Protein AF-A0A6V8DH05-F1 (afdb_monomer_lite)

Foldseek 3Di:
DDKDKDWDDDPVGIDIDIDDDDDDADDWDKDWPDQDDDADAPDDDPCPQTFIDTHDDHDFPWKDKPDDDAPQWDADGVGGTIHGHHHDDDDDDHMDMDGD

Radius of gyration: 24.6 Å; chains: 1; bounding box: 51×19×75 Å

Structure (mmCIF, N/CA/C/O backbone):
data_AF-A0A6V8DH05-F1
#
_entry.id   AF-A0A6V8DH05-F1
#
loop_
_atom_site.group_PDB
_atom_site.id
_atom_site.type_symbol
_atom_site.label_atom_id
_atom_site.label_alt_id
_atom_site.label_comp_id
_atom_site.label_asym_id
_atom_site.label_entity_id
_atom_site.label_seq_id
_atom_site.pdbx_PDB_ins_code
_atom_site.Cartn_x
_atom_site.Cartn_y
_atom_site.Cartn_z
_atom_site.occupancy
_atom_site.B_iso_or_equiv
_atom_site.auth_seq_id
_atom_site.auth_comp_id
_atom_site.auth_asym_id
_atom_site.auth_atom_id
_atom_site.pdbx_PDB_model_num
ATOM 1 N N . VAL A 1 1 ? -17.686 -0.947 16.680 1.00 81.12 1 VAL A N 1
ATOM 2 C CA . VAL A 1 1 ? -17.964 -0.290 17.980 1.00 81.12 1 VAL A CA 1
ATOM 3 C C . VAL A 1 1 ? -18.597 -1.322 18.886 1.00 81.12 1 VAL A C 1
ATOM 5 O O . VAL A 1 1 ? -19.515 -1.997 18.437 1.00 81.12 1 VAL A O 1
ATOM 8 N N . THR A 1 2 ? -18.106 -1.458 20.111 1.00 87.56 2 THR A N 1
ATOM 9 C CA . THR A 1 2 ? -18.595 -2.432 21.091 1.00 87.56 2 THR A CA 1
ATOM 10 C C . THR A 1 2 ? -18.937 -1.703 22.382 1.00 87.56 2 THR A C 1
ATOM 12 O O . THR A 1 2 ? -18.118 -0.943 22.900 1.00 87.56 2 THR A O 1
ATOM 15 N N . THR A 1 3 ? -20.147 -1.918 22.891 1.00 92.44 3 THR A N 1
ATOM 16 C CA . THR A 1 3 ? -20.650 -1.281 24.114 1.00 92.44 3 THR A CA 1
ATOM 17 C C . THR A 1 3 ? -20.625 -2.278 25.263 1.00 92.44 3 THR A C 1
ATOM 19 O O . THR A 1 3 ? -21.145 -3.383 25.131 1.00 92.44 3 THR A O 1
ATOM 22 N N . TYR A 1 4 ? -20.061 -1.871 26.396 1.00 93.38 4 TYR A N 1
ATOM 23 C CA . TYR A 1 4 ? -20.037 -2.638 27.635 1.00 93.38 4 TYR A CA 1
ATOM 24 C C . TYR A 1 4 ? -20.855 -1.926 28.700 1.00 93.38 4 TYR A C 1
ATOM 26 O O . TYR A 1 4 ? -20.733 -0.716 28.887 1.00 93.38 4 TYR A O 1
ATOM 34 N N . THR A 1 5 ? -21.653 -2.694 29.431 1.00 94.75 5 THR A N 1
ATOM 35 C CA . THR A 1 5 ? -22.389 -2.200 30.593 1.00 94.75 5 THR A CA 1
ATOM 36 C C . THR A 1 5 ? -21.652 -2.620 31.855 1.00 94.75 5 THR A C 1
ATOM 38 O O . THR A 1 5 ? -21.516 -3.807 32.143 1.00 94.75 5 THR A O 1
ATOM 41 N N . VAL A 1 6 ? -21.177 -1.639 32.613 1.00 93.94 6 VAL A N 1
ATOM 42 C CA . VAL A 1 6 ? -20.562 -1.830 33.924 1.00 93.94 6 VAL A CA 1
ATOM 43 C C . VAL A 1 6 ? -21.652 -1.698 34.978 1.00 93.94 6 VAL A C 1
ATOM 45 O O . VAL A 1 6 ? -22.360 -0.695 35.016 1.00 93.94 6 VAL A O 1
ATOM 48 N N . THR A 1 7 ? -21.788 -2.710 35.831 1.00 96.19 7 THR A N 1
ATOM 49 C CA . THR A 1 7 ? -22.761 -2.722 36.932 1.00 96.19 7 THR A CA 1
ATOM 50 C C . THR A 1 7 ? -22.024 -2.624 38.261 1.00 96.19 7 THR A C 1
ATOM 52 O O . THR A 1 7 ? -21.098 -3.396 38.506 1.00 96.19 7 THR A O 1
ATOM 55 N N . ALA A 1 8 ? -22.443 -1.697 39.120 1.00 93.38 8 ALA A N 1
ATOM 56 C CA . ALA A 1 8 ? -21.959 -1.574 40.490 1.00 93.38 8 ALA A CA 1
ATOM 57 C C . ALA A 1 8 ? -23.101 -1.886 41.460 1.00 93.38 8 ALA A C 1
ATOM 59 O O . ALA A 1 8 ? -24.179 -1.302 41.359 1.00 93.38 8 ALA A O 1
ATOM 60 N N . THR A 1 9 ? -22.859 -2.792 42.408 1.00 97.19 9 THR A N 1
ATOM 61 C CA . THR A 1 9 ? -23.882 -3.270 43.348 1.00 97.19 9 THR A CA 1
ATOM 62 C C . THR A 1 9 ? -23.342 -3.249 44.773 1.00 97.19 9 THR A C 1
ATOM 64 O O . THR A 1 9 ? -22.223 -3.693 45.022 1.00 97.19 9 THR A O 1
ATOM 67 N N . ASN A 1 10 ? -24.144 -2.753 45.714 1.00 93.19 10 ASN A N 1
ATOM 68 C CA . ASN A 1 10 ? -23.892 -2.833 47.152 1.00 93.19 10 ASN A CA 1
ATOM 69 C C . ASN A 1 10 ? -25.189 -3.196 47.904 1.00 93.19 10 ASN A C 1
ATOM 71 O O . ASN A 1 10 ? -26.231 -3.422 47.290 1.00 93.19 10 ASN A O 1
ATOM 75 N N . SER A 1 11 ? -25.146 -3.258 49.238 1.00 95.69 11 SER A N 1
ATOM 76 C CA . SER A 1 11 ? -26.315 -3.611 50.063 1.00 95.69 11 SER A CA 1
ATOM 77 C C . SER A 1 11 ? -27.502 -2.644 49.936 1.00 95.69 11 SER A C 1
ATOM 79 O O . SER A 1 11 ? -28.608 -3.000 50.331 1.00 95.69 11 SER A O 1
ATOM 81 N N . GLY A 1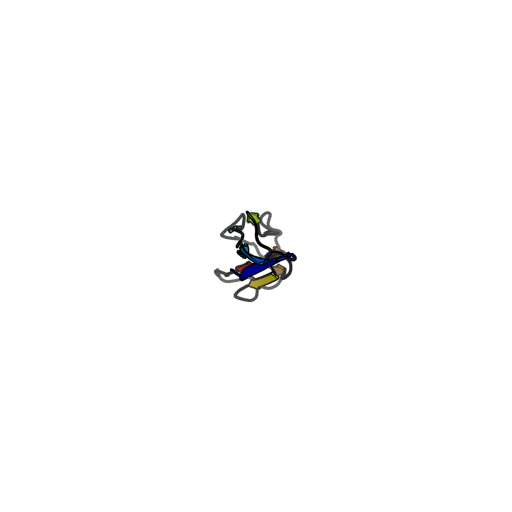 12 ? -27.293 -1.440 49.395 1.00 94.19 12 GLY A N 1
ATOM 82 C CA . GLY A 1 12 ? -28.333 -0.437 49.170 1.00 94.19 12 GLY A CA 1
ATOM 83 C C . GLY A 1 12 ? -28.951 -0.457 47.768 1.00 94.19 12 GLY A C 1
ATOM 84 O O . GLY A 1 12 ? -29.925 0.257 47.546 1.00 94.19 12 GLY A O 1
ATOM 85 N N . GLY A 1 13 ? -28.421 -1.244 46.824 1.00 95.62 13 GLY A N 1
ATOM 86 C CA . GLY A 1 13 ? -28.959 -1.349 45.466 1.00 95.62 13 GLY A CA 1
ATOM 87 C C . GLY A 1 13 ? -27.897 -1.555 44.385 1.00 95.62 13 GLY A C 1
ATOM 88 O O . GLY A 1 13 ? -26.748 -1.903 44.662 1.00 95.62 13 GLY A O 1
ATOM 89 N N . SER A 1 14 ? -28.296 -1.335 43.131 1.00 95.81 14 SER A N 1
ATOM 90 C CA . SER A 1 14 ? -27.430 -1.448 41.955 1.00 95.81 14 SER A CA 1
ATOM 91 C C . SER A 1 14 ? -27.594 -0.242 41.032 1.00 95.81 14 SER A C 1
ATOM 93 O O . SER A 1 14 ? -28.675 0.339 40.944 1.00 95.81 14 SER A O 1
ATOM 95 N N . THR A 1 15 ? -26.517 0.130 40.348 1.00 96.94 15 THR A N 1
ATOM 96 C CA . THR A 1 15 ? -26.507 1.139 39.287 1.00 96.94 15 THR A CA 1
ATOM 97 C C . THR A 1 15 ? -25.647 0.659 38.124 1.00 96.94 15 THR A C 1
ATOM 99 O O . THR A 1 15 ? -24.785 -0.209 38.287 1.00 96.94 15 THR A O 1
ATOM 102 N N . THR A 1 16 ? -25.864 1.227 36.943 1.00 96.44 16 THR A N 1
ATOM 103 C CA . THR A 1 16 ? -25.150 0.851 35.721 1.00 96.44 16 THR A CA 1
ATOM 104 C C . THR A 1 16 ? -24.584 2.065 35.002 1.00 96.44 16 THR A C 1
ATOM 106 O O . THR A 1 16 ? -25.223 3.114 34.959 1.00 96.44 16 THR A O 1
ATOM 109 N N . ALA A 1 17 ? -23.431 1.890 34.362 1.00 95.69 17 ALA A N 1
ATOM 110 C CA . ALA A 1 17 ? -22.843 2.835 33.421 1.00 95.69 17 ALA A CA 1
ATOM 111 C C . ALA A 1 17 ? -22.459 2.107 32.127 1.00 95.69 17 ALA A C 1
ATOM 113 O O . ALA A 1 17 ? -22.087 0.936 32.156 1.00 95.69 17 ALA A O 1
ATOM 114 N N . THR A 1 18 ? -22.525 2.789 30.988 1.00 95.75 18 THR A N 1
ATOM 115 C CA . THR A 1 18 ? -22.124 2.223 29.692 1.00 95.75 18 THR A CA 1
ATOM 116 C C . THR A 1 18 ? -20.808 2.821 29.217 1.00 95.75 18 THR A C 1
ATOM 118 O O . THR A 1 18 ? -20.632 4.037 29.273 1.00 95.75 18 THR A O 1
ATOM 121 N N . VAL A 1 19 ? -19.916 1.981 28.693 1.00 93.94 19 VAL A N 1
ATOM 122 C CA . VAL A 1 19 ? -18.642 2.373 28.075 1.00 93.94 19 VAL A CA 1
ATOM 123 C C . VAL A 1 19 ? -18.599 1.832 26.650 1.00 93.94 19 VAL A C 1
ATOM 125 O O . VAL A 1 19 ? -18.877 0.657 26.419 1.00 93.94 19 VAL A O 1
ATOM 128 N N . THR A 1 20 ? -18.249 2.674 25.683 1.00 93.50 20 THR A N 1
ATOM 129 C CA . THR A 1 20 ? -18.168 2.308 24.262 1.00 93.50 20 THR A CA 1
ATOM 130 C C . THR A 1 20 ? -16.725 2.313 23.776 1.00 93.50 20 THR A C 1
ATOM 132 O O . THR A 1 20 ? -16.020 3.299 23.977 1.00 93.50 20 THR A O 1
ATOM 135 N N . PHE A 1 21 ? -16.315 1.261 23.067 1.00 89.69 21 PHE A N 1
ATOM 136 C CA . PHE A 1 21 ? -15.007 1.164 22.416 1.00 89.69 21 PHE A CA 1
ATOM 137 C C . PHE A 1 21 ? -15.161 1.093 20.899 1.00 89.69 21 PHE A C 1
ATOM 139 O O . PHE A 1 21 ? -16.028 0.392 20.372 1.00 89.69 21 PHE A O 1
ATOM 146 N N . SER A 1 22 ? -14.286 1.782 20.177 1.00 88.94 22 SER A N 1
ATOM 147 C CA . SER A 1 22 ? -14.183 1.706 18.722 1.00 88.94 22 SER A CA 1
ATOM 148 C C . SER A 1 22 ? -12.738 1.439 18.330 1.00 88.94 22 SER A C 1
ATOM 150 O O . SER A 1 22 ? -11.849 2.165 18.766 1.00 88.94 22 SER A O 1
ATOM 152 N N . VAL A 1 23 ? -12.529 0.433 17.485 1.00 85.12 23 VAL A N 1
ATOM 153 C CA . VAL A 1 23 ? -11.271 0.225 16.765 1.00 85.12 23 VAL A CA 1
ATOM 154 C C . VAL A 1 23 ? -11.544 0.587 15.313 1.00 85.12 23 VAL A C 1
ATOM 156 O O . VAL A 1 23 ? -12.537 0.125 14.747 1.00 85.12 23 VAL A O 1
ATOM 159 N N . VAL A 1 24 ? -10.716 1.465 14.759 1.00 84.75 24 VAL A N 1
ATOM 160 C CA . VAL A 1 24 ? -10.766 1.880 13.357 1.00 84.75 24 VAL A CA 1
ATOM 161 C C . VAL A 1 24 ? -9.457 1.433 12.740 1.00 84.75 24 VAL A C 1
ATOM 163 O O . VAL A 1 24 ? -8.400 1.815 13.238 1.00 84.75 24 VAL A O 1
ATOM 166 N N . ASP A 1 25 ? -9.549 0.610 11.702 1.00 82.81 25 ASP A N 1
ATOM 167 C CA . ASP A 1 25 ? -8.384 0.273 10.900 1.00 82.81 25 ASP A CA 1
ATOM 168 C C . ASP A 1 25 ? -7.990 1.482 10.049 1.00 82.81 25 ASP A C 1
ATOM 170 O O . ASP A 1 25 ? -8.852 2.224 9.566 1.00 82.81 25 ASP A O 1
ATOM 174 N N . GLN A 1 26 ? -6.692 1.718 9.928 1.00 87.50 26 GLN A N 1
ATOM 175 C CA . GLN A 1 26 ? -6.159 2.872 9.219 1.00 87.50 26 GLN A CA 1
ATOM 176 C C . GLN A 1 26 ? -5.413 2.376 7.988 1.00 87.50 26 GLN A C 1
ATOM 178 O O . GLN A 1 26 ? -4.677 1.404 8.065 1.00 87.50 26 GLN A O 1
ATOM 183 N N . LEU A 1 27 ? -5.635 3.030 6.848 1.00 87.88 27 LEU A N 1
ATOM 184 C CA . LEU A 1 27 ? -4.966 2.694 5.597 1.00 87.88 27 LEU A CA 1
ATOM 185 C C . LEU A 1 27 ? -3.831 3.702 5.366 1.00 87.88 27 LEU A C 1
ATOM 187 O O . LEU A 1 27 ? -4.115 4.907 5.311 1.00 87.88 27 LEU A O 1
ATOM 191 N N . PRO A 1 28 ? -2.572 3.256 5.213 1.00 93.69 28 PRO A N 1
ATOM 192 C CA . PRO A 1 28 ? -1.480 4.162 4.916 1.00 93.69 28 PRO A CA 1
ATOM 193 C C . PRO A 1 28 ? -1.594 4.655 3.472 1.00 93.69 28 PRO A C 1
ATOM 195 O O . PRO A 1 28 ? -2.179 4.013 2.599 1.00 93.69 28 PRO A O 1
ATOM 198 N N . THR A 1 29 ? -0.994 5.807 3.193 1.00 94.75 29 THR A N 1
ATOM 199 C CA . THR A 1 29 ? -0.832 6.272 1.812 1.00 94.75 29 THR A CA 1
ATOM 200 C C . THR A 1 29 ? 0.380 5.585 1.195 1.00 94.75 29 THR A C 1
ATOM 202 O O . THR A 1 29 ? 1.479 5.693 1.738 1.00 94.75 29 THR A O 1
ATOM 205 N N . LEU A 1 30 ? 0.180 4.902 0.067 1.00 95.38 30 LEU A N 1
ATOM 206 C CA . LEU A 1 30 ? 1.229 4.247 -0.716 1.00 95.38 30 LEU A CA 1
ATOM 207 C C . LEU A 1 30 ? 1.693 5.147 -1.867 1.00 95.38 30 LEU A C 1
ATOM 209 O O . LEU A 1 30 ? 0.870 5.658 -2.626 1.00 95.38 30 LEU A O 1
ATOM 213 N N . SER A 1 31 ? 3.008 5.285 -2.037 1.00 95.81 31 SER A N 1
ATOM 214 C CA . SER A 1 31 ? 3.619 5.928 -3.203 1.00 95.81 31 SER A CA 1
ATOM 215 C C . SER A 1 31 ? 4.953 5.288 -3.607 1.00 95.81 31 SER A C 1
ATOM 217 O O . SER A 1 31 ? 5.582 4.563 -2.835 1.00 95.81 31 SER A O 1
ATOM 219 N N . TYR A 1 32 ? 5.389 5.583 -4.832 1.00 96.12 32 TYR A N 1
ATOM 220 C CA . TYR A 1 32 ? 6.712 5.261 -5.366 1.00 96.12 32 TYR A CA 1
ATOM 221 C C . TYR A 1 32 ? 7.376 6.541 -5.879 1.00 96.12 32 TYR A C 1
ATOM 223 O O . TYR A 1 32 ? 6.691 7.470 -6.303 1.00 96.12 32 TYR A O 1
ATOM 231 N N . THR A 1 33 ? 8.708 6.603 -5.843 1.00 93.19 33 THR A N 1
ATOM 232 C CA . THR A 1 33 ? 9.471 7.792 -6.271 1.00 93.19 33 THR A CA 1
ATOM 233 C C . THR A 1 33 ? 9.435 8.027 -7.780 1.00 93.19 33 THR A C 1
ATOM 235 O O . THR A 1 33 ? 9.587 9.164 -8.217 1.00 93.19 33 THR A O 1
ATOM 238 N N . ALA A 1 34 ? 9.228 6.970 -8.566 1.00 90.31 34 ALA A N 1
ATOM 239 C CA . ALA A 1 34 ? 9.091 7.025 -10.014 1.00 90.31 34 ALA A CA 1
ATOM 240 C C . ALA A 1 34 ? 7.778 6.355 -10.441 1.00 90.31 34 ALA A C 1
ATOM 242 O O . ALA A 1 34 ? 7.531 5.195 -10.115 1.00 90.31 34 ALA A O 1
ATOM 243 N N . GLU A 1 35 ? 6.952 7.081 -11.196 1.00 84.81 35 GLU A N 1
ATOM 244 C CA . GLU A 1 35 ? 5.718 6.548 -11.800 1.00 84.81 35 GLU A CA 1
ATOM 245 C C . GLU A 1 35 ? 5.992 5.811 -13.123 1.00 84.81 35 GLU A C 1
ATOM 247 O O . GLU A 1 35 ? 5.199 4.980 -13.566 1.00 84.81 35 GLU A O 1
ATOM 252 N N . HIS A 1 36 ? 7.140 6.094 -13.747 1.00 89.62 36 HIS A N 1
ATOM 253 C CA . HIS A 1 36 ? 7.579 5.494 -15.001 1.00 89.62 36 HIS A CA 1
ATOM 254 C C . HIS A 1 36 ? 9.047 5.081 -14.902 1.00 89.62 36 HIS A C 1
ATOM 256 O O . HIS A 1 36 ? 9.896 5.895 -14.549 1.00 89.62 36 HIS A O 1
ATOM 262 N N . LEU A 1 37 ? 9.343 3.831 -15.262 1.00 93.25 37 LEU A N 1
ATOM 263 C CA . LEU A 1 37 ? 10.704 3.306 -15.341 1.00 93.25 37 LEU A CA 1
ATOM 264 C C . LEU A 1 37 ? 11.103 3.137 -16.808 1.00 93.25 37 LEU A C 1
ATOM 266 O O . LEU A 1 37 ? 10.502 2.344 -17.533 1.00 93.25 37 LEU A O 1
ATOM 270 N N . ALA A 1 38 ? 12.132 3.867 -17.238 1.00 94.12 38 ALA A N 1
ATOM 271 C CA . ALA A 1 38 ? 12.766 3.680 -18.538 1.00 94.12 38 ALA A CA 1
ATOM 272 C C . ALA A 1 38 ? 14.042 2.853 -18.348 1.00 94.12 38 ALA A C 1
ATOM 274 O O . ALA A 1 38 ? 15.090 3.381 -17.986 1.00 94.12 38 ALA A O 1
ATOM 275 N N . LEU A 1 39 ? 13.932 1.540 -18.545 1.00 95.94 39 LEU A N 1
ATOM 276 C CA . LEU A 1 39 ? 15.036 0.602 -18.345 1.00 95.94 39 LEU A CA 1
ATOM 277 C C . LEU A 1 39 ? 15.685 0.236 -19.680 1.00 95.94 39 LEU A C 1
ATOM 279 O O . LEU A 1 39 ? 14.998 0.074 -20.690 1.00 95.94 39 LEU A O 1
ATOM 283 N N . VAL A 1 40 ? 17.005 0.068 -19.661 1.00 96.69 40 VAL A N 1
ATOM 284 C CA . VAL A 1 40 ? 17.786 -0.437 -20.793 1.00 96.69 40 VAL A CA 1
ATOM 285 C C . VAL A 1 40 ? 18.204 -1.874 -20.488 1.00 96.69 40 VAL A C 1
ATOM 287 O O . VAL A 1 40 ? 18.589 -2.202 -19.366 1.00 96.69 40 VAL A O 1
ATOM 290 N N . VAL A 1 41 ? 18.075 -2.747 -21.487 1.00 97.19 41 VAL A N 1
ATOM 291 C CA . VAL A 1 41 ? 18.397 -4.173 -21.358 1.00 97.19 41 VAL A CA 1
ATOM 292 C C . VAL A 1 41 ? 19.872 -4.342 -20.998 1.00 97.19 41 VAL A C 1
ATOM 294 O O . VAL A 1 41 ? 20.737 -3.793 -21.675 1.00 97.19 41 VAL A O 1
ATOM 297 N N . MET A 1 42 ? 20.143 -5.138 -19.962 1.00 97.25 42 MET A N 1
ATOM 298 C CA . MET A 1 42 ? 21.478 -5.420 -19.418 1.00 97.25 42 MET A CA 1
ATOM 299 C C . MET A 1 42 ? 22.208 -4.197 -18.834 1.00 97.25 42 MET A C 1
ATOM 301 O O . MET A 1 42 ? 23.432 -4.223 -18.697 1.00 97.25 42 MET A O 1
ATOM 305 N N . GLU A 1 43 ? 21.475 -3.149 -18.443 1.00 97.44 43 GLU A N 1
ATOM 306 C CA . GLU A 1 43 ? 22.024 -1.993 -17.730 1.00 97.44 43 GLU A CA 1
ATOM 307 C C . GLU A 1 43 ? 21.361 -1.798 -16.361 1.00 97.44 43 GLU A C 1
ATOM 309 O O . GLU A 1 43 ? 20.145 -1.921 -16.191 1.00 97.44 43 GLU A O 1
ATOM 314 N N . THR A 1 44 ? 22.170 -1.452 -15.359 1.00 95.00 44 THR A N 1
ATOM 315 C CA . THR A 1 44 ? 21.670 -1.099 -14.027 1.00 95.00 44 THR A CA 1
ATOM 316 C C . THR A 1 44 ? 20.998 0.270 -14.059 1.00 95.00 44 THR A C 1
ATOM 318 O O . THR A 1 44 ? 21.617 1.244 -14.488 1.00 95.00 44 THR A O 1
ATOM 321 N N . SER A 1 45 ? 19.775 0.368 -13.539 1.00 95.50 45 SER A N 1
ATOM 322 C CA . SER A 1 45 ? 19.074 1.647 -13.384 1.00 95.50 45 SER A CA 1
ATOM 323 C C . SER A 1 45 ? 19.308 2.255 -12.003 1.00 95.50 45 SER A C 1
ATOM 325 O O . SER A 1 45 ? 19.323 1.543 -11.002 1.00 95.50 45 SER A O 1
ATOM 327 N N . THR A 1 46 ? 19.430 3.581 -11.944 1.00 94.69 46 THR A N 1
ATOM 328 C CA . THR A 1 46 ? 19.465 4.343 -10.687 1.00 94.69 46 THR A CA 1
ATOM 329 C C . THR A 1 46 ? 18.107 4.433 -9.996 1.00 94.69 46 THR A C 1
ATOM 331 O O . THR A 1 46 ? 18.055 4.762 -8.815 1.00 94.69 46 THR A O 1
ATOM 334 N N . ASP A 1 47 ? 17.018 4.143 -10.712 1.00 94.94 47 ASP A N 1
ATOM 335 C CA . ASP A 1 47 ? 15.659 4.142 -10.159 1.00 94.94 47 ASP A CA 1
ATOM 336 C C . ASP A 1 47 ? 15.331 2.830 -9.424 1.00 94.94 47 ASP A C 1
ATOM 338 O O . ASP A 1 47 ? 14.304 2.733 -8.751 1.00 94.94 47 ASP A O 1
ATOM 342 N N . LEU A 1 48 ? 16.192 1.810 -9.550 1.00 96.19 48 LEU A N 1
ATOM 343 C CA . LEU A 1 48 ? 16.063 0.525 -8.868 1.00 96.19 48 LEU A CA 1
ATOM 344 C C . LEU A 1 48 ? 17.098 0.399 -7.729 1.00 96.19 48 LEU A C 1
ATOM 346 O O . LEU A 1 48 ? 18.248 0.802 -7.899 1.00 96.19 48 LEU A O 1
ATOM 350 N N . PRO A 1 49 ? 16.741 -0.207 -6.577 1.00 97.38 49 PRO A N 1
ATOM 351 C CA . PRO A 1 49 ? 15.432 -0.768 -6.246 1.00 97.38 49 PRO A CA 1
ATOM 352 C C . PRO A 1 49 ? 14.374 0.317 -5.999 1.00 97.38 49 PRO A C 1
ATOM 354 O O . PRO A 1 49 ? 14.572 1.234 -5.202 1.00 97.38 49 PRO A O 1
ATOM 357 N N . LEU A 1 50 ? 13.221 0.161 -6.643 1.00 97.19 50 LEU A N 1
ATOM 358 C CA . LEU A 1 50 ? 12.071 1.039 -6.499 1.00 97.19 50 LEU A CA 1
ATOM 359 C C . LEU A 1 50 ? 11.274 0.597 -5.265 1.00 97.19 50 LEU A C 1
ATOM 361 O O . LEU A 1 50 ? 10.471 -0.338 -5.316 1.00 97.19 50 LEU A O 1
ATOM 365 N N . GLN A 1 51 ? 11.560 1.240 -4.135 1.00 97.25 51 GLN A N 1
ATOM 366 C CA . GLN A 1 51 ? 10.959 0.929 -2.838 1.00 97.25 51 GLN A CA 1
ATOM 367 C C . GLN A 1 51 ? 9.602 1.615 -2.669 1.00 97.25 51 GLN A C 1
ATOM 369 O O . GLN A 1 51 ? 9.436 2.785 -3.021 1.00 97.25 51 GLN A O 1
ATOM 374 N N . ALA A 1 52 ? 8.648 0.894 -2.083 1.00 96.62 52 ALA A N 1
ATOM 375 C CA . ALA A 1 52 ? 7.371 1.465 -1.685 1.00 96.62 52 ALA A CA 1
ATOM 376 C C . ALA A 1 52 ? 7.564 2.420 -0.500 1.00 96.62 52 ALA A C 1
ATOM 378 O O . ALA A 1 52 ? 8.242 2.095 0.475 1.00 96.62 52 ALA A O 1
ATOM 379 N N . THR A 1 53 ? 6.938 3.590 -0.566 1.00 96.38 53 THR A N 1
ATOM 380 C CA . THR A 1 53 ? 6.856 4.536 0.548 1.00 96.38 53 THR A CA 1
ATOM 381 C C . THR A 1 53 ? 5.460 4.467 1.144 1.00 96.38 53 THR A C 1
ATOM 383 O O . THR A 1 53 ? 4.470 4.662 0.441 1.00 96.38 53 THR A O 1
ATOM 386 N N . LEU A 1 54 ? 5.385 4.192 2.446 1.00 95.56 54 LEU A N 1
ATOM 387 C CA . LEU A 1 54 ? 4.145 4.204 3.213 1.00 95.56 54 LEU A CA 1
ATOM 388 C C . LEU A 1 54 ? 4.162 5.393 4.169 1.00 95.56 54 LEU A C 1
ATOM 390 O O . LEU A 1 54 ? 5.093 5.549 4.960 1.00 95.56 54 LEU A O 1
ATOM 394 N N . VAL A 1 55 ? 3.132 6.233 4.093 1.00 95.56 55 VAL A N 1
ATOM 395 C CA . VAL A 1 55 ? 2.969 7.386 4.981 1.00 95.56 55 VAL A CA 1
ATOM 396 C C . VAL A 1 55 ? 1.674 7.254 5.759 1.00 95.56 55 VAL A C 1
ATOM 398 O O . VAL A 1 55 ? 0.596 7.094 5.187 1.00 95.56 55 VAL A O 1
ATOM 401 N N . GLY A 1 56 ? 1.789 7.405 7.074 1.00 93.19 56 GLY A N 1
ATOM 402 C CA . GLY A 1 56 ? 0.668 7.311 7.991 1.00 93.19 56 GLY A CA 1
ATOM 403 C C . GLY A 1 56 ? 0.547 5.933 8.644 1.00 93.19 56 GLY A C 1
ATOM 404 O O . GLY A 1 56 ? 1.416 5.080 8.479 1.00 93.19 56 GLY A O 1
ATOM 405 N N . PRO A 1 57 ? -0.495 5.761 9.462 1.00 90.50 57 PRO A N 1
ATOM 406 C CA . PRO A 1 57 ? -0.746 4.533 10.200 1.00 90.50 57 PRO A CA 1
ATOM 407 C C . PRO A 1 57 ? -1.435 3.469 9.339 1.00 90.50 57 PRO A C 1
ATOM 409 O O . PRO A 1 57 ? -2.094 3.796 8.351 1.00 90.50 57 PRO A O 1
ATOM 412 N N . GLY A 1 58 ? -1.318 2.215 9.772 1.00 89.88 58 GLY A N 1
ATOM 413 C CA . GLY A 1 58 ? -1.877 1.055 9.088 1.00 89.88 58 GLY A CA 1
ATOM 414 C C . GLY A 1 58 ? -0.799 0.076 8.662 1.00 89.88 58 GLY A C 1
ATOM 415 O O . GLY A 1 58 ? 0.192 0.462 8.039 1.00 89.88 58 GLY A O 1
ATOM 416 N N . ASP A 1 59 ? -0.998 -1.188 9.013 1.00 90.12 59 ASP A N 1
ATOM 417 C CA . ASP A 1 59 ? -0.048 -2.250 8.714 1.00 90.12 59 ASP A CA 1
ATOM 418 C C . ASP A 1 59 ? -0.436 -2.933 7.404 1.00 90.12 59 ASP A C 1
ATOM 420 O O . ASP A 1 59 ? -1.574 -3.361 7.231 1.00 90.12 59 ASP A O 1
ATOM 424 N N . ILE A 1 60 ? 0.526 -3.072 6.491 1.00 94.31 60 ILE A N 1
ATOM 425 C CA . ILE A 1 60 ? 0.326 -3.859 5.273 1.00 94.31 60 ILE A CA 1
ATOM 426 C C . ILE A 1 60 ? 0.558 -5.334 5.592 1.00 94.31 60 ILE A C 1
ATOM 428 O O . ILE A 1 60 ? 1.634 -5.736 6.037 1.00 94.31 60 ILE A O 1
ATOM 432 N N . THR A 1 61 ? -0.453 -6.146 5.324 1.00 92.81 61 THR A N 1
ATOM 433 C CA . THR A 1 61 ? -0.465 -7.592 5.546 1.00 92.81 61 THR A CA 1
ATOM 434 C C . THR A 1 61 ? -0.019 -8.376 4.317 1.00 92.81 61 THR A C 1
ATOM 436 O O . THR A 1 61 ? 0.498 -9.487 4.449 1.00 92.81 61 THR A O 1
ATOM 439 N N . SER A 1 62 ? -0.197 -7.820 3.113 1.00 94.69 62 SER A N 1
ATOM 440 C CA . SER A 1 62 ? 0.223 -8.472 1.869 1.00 94.69 62 SER A CA 1
ATOM 441 C C . SER A 1 62 ? 0.509 -7.492 0.735 1.00 94.69 62 SER A C 1
ATOM 443 O O . SER A 1 62 ? -0.116 -6.439 0.631 1.00 94.69 62 SER A O 1
ATOM 445 N N . TRP A 1 63 ? 1.426 -7.888 -0.152 1.00 97.69 63 TRP A N 1
ATOM 446 C CA . TRP A 1 63 ? 1.770 -7.151 -1.367 1.00 97.69 63 TRP A CA 1
ATOM 447 C C . TRP A 1 63 ? 1.549 -8.004 -2.610 1.00 97.69 63 TRP A C 1
ATOM 449 O O . TRP A 1 63 ? 2.002 -9.150 -2.672 1.00 97.69 63 TRP A O 1
ATOM 459 N N . VAL A 1 64 ? 0.899 -7.427 -3.620 1.00 97.50 64 VAL A N 1
ATOM 460 C CA . VAL A 1 64 ? 0.583 -8.101 -4.887 1.00 97.50 64 VAL A CA 1
ATOM 461 C C . VAL A 1 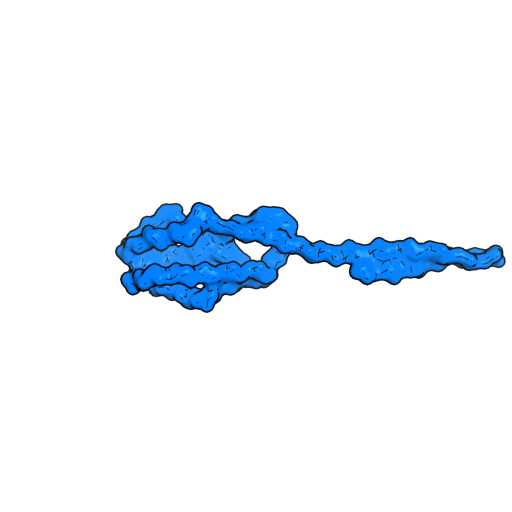64 ? 0.855 -7.165 -6.063 1.00 97.50 64 VAL A C 1
ATOM 463 O O . VAL A 1 64 ? 0.577 -5.971 -5.981 1.00 97.50 64 VAL A O 1
ATOM 466 N N . LEU A 1 65 ? 1.362 -7.720 -7.164 1.00 97.50 65 LEU A N 1
ATOM 467 C CA . LEU A 1 65 ? 1.545 -7.038 -8.447 1.00 97.50 65 LEU A CA 1
ATOM 468 C C . LEU A 1 65 ? 0.570 -7.621 -9.484 1.00 97.50 65 LEU A C 1
ATOM 470 O O . LEU A 1 65 ? 0.353 -8.831 -9.494 1.00 97.50 65 LEU A O 1
ATOM 474 N N . SER A 1 66 ? -0.013 -6.777 -10.342 1.00 96.44 66 SER A N 1
ATOM 475 C CA . SER A 1 66 ? -1.038 -7.177 -11.329 1.00 96.44 66 SER A CA 1
ATOM 476 C C . SER A 1 66 ? -0.594 -8.235 -12.320 1.00 96.44 66 SER A C 1
ATOM 478 O O . SER A 1 66 ? -1.380 -9.116 -12.660 1.00 96.44 66 SER A O 1
ATOM 480 N N . ASP A 1 67 ? 0.657 -8.162 -12.760 1.00 94.19 67 ASP A N 1
ATOM 481 C CA . ASP A 1 67 ? 1.198 -9.010 -13.809 1.00 94.19 67 ASP A CA 1
ATOM 482 C C . ASP A 1 67 ? 2.654 -9.375 -13.495 1.00 94.19 67 ASP A C 1
ATOM 484 O O . ASP A 1 67 ? 3.336 -8.637 -12.777 1.00 94.19 67 ASP A O 1
ATOM 488 N N . PRO A 1 68 ? 3.164 -10.487 -14.048 1.00 93.81 68 PRO A N 1
ATOM 489 C CA . PRO A 1 68 ? 4.580 -10.815 -13.973 1.00 93.81 68 PRO A CA 1
ATOM 490 C C . PRO A 1 68 ? 5.449 -9.732 -14.621 1.00 93.81 68 PRO A C 1
ATOM 492 O O . PRO A 1 68 ? 5.088 -9.159 -15.651 1.00 93.81 68 PRO A O 1
ATOM 495 N N . LEU A 1 69 ? 6.617 -9.496 -14.031 1.00 96.06 69 LEU A N 1
ATOM 496 C CA . LEU A 1 69 ? 7.643 -8.620 -14.589 1.00 96.06 69 LEU A CA 1
ATOM 497 C C . LEU A 1 69 ? 8.421 -9.332 -15.714 1.00 96.06 69 LEU A C 1
ATOM 499 O O . LEU A 1 69 ? 8.476 -10.566 -15.715 1.00 96.06 69 LEU A O 1
ATOM 503 N N . PRO A 1 70 ? 9.032 -8.582 -16.653 1.00 95.88 70 PRO A N 1
ATOM 504 C CA . PRO A 1 70 ? 9.964 -9.152 -17.625 1.00 95.88 70 PRO A CA 1
ATOM 505 C C . PRO A 1 70 ? 11.160 -9.814 -16.939 1.00 95.88 70 PRO A C 1
ATOM 507 O O . PRO A 1 70 ? 11.473 -9.531 -15.777 1.00 95.88 70 PRO A O 1
ATOM 510 N N . GLN A 1 71 ? 11.862 -10.662 -17.686 1.00 97.69 71 GLN A N 1
ATOM 511 C CA . GLN A 1 71 ? 13.035 -11.374 -17.198 1.00 97.69 71 GLN A CA 1
ATOM 512 C C . GLN A 1 71 ? 14.066 -10.429 -16.547 1.00 97.69 71 GLN A C 1
ATOM 514 O O . GLN A 1 71 ? 14.376 -9.354 -17.069 1.00 97.69 71 GLN A O 1
ATOM 519 N N . GLY A 1 72 ? 14.589 -10.853 -15.391 1.00 97.25 72 GLY A N 1
ATOM 520 C CA . GLY A 1 72 ? 15.613 -10.145 -14.617 1.00 97.25 72 GLY A CA 1
ATOM 521 C C . GLY A 1 72 ? 15.081 -9.070 -13.657 1.00 97.25 72 GLY A C 1
ATOM 522 O O . GLY A 1 72 ? 15.832 -8.573 -12.813 1.00 97.25 72 GLY A O 1
ATOM 523 N N . LEU A 1 73 ? 13.783 -8.753 -13.717 1.00 97.94 73 LEU A N 1
ATOM 524 C CA . LEU A 1 73 ? 13.103 -7.917 -12.728 1.00 97.94 73 LEU A CA 1
ATOM 525 C C . LEU A 1 73 ? 12.291 -8.762 -11.744 1.00 97.94 73 LEU A C 1
ATOM 527 O O . LEU A 1 73 ? 11.689 -9.777 -12.089 1.00 97.94 73 LEU A O 1
ATOM 531 N N . PHE A 1 74 ? 12.241 -8.299 -10.500 1.00 97.88 74 PHE A N 1
ATOM 532 C CA . PHE A 1 74 ? 11.624 -9.003 -9.386 1.00 97.88 74 PHE A CA 1
ATOM 533 C C . PHE A 1 74 ? 10.753 -8.060 -8.561 1.00 97.88 74 PHE A C 1
ATOM 535 O O . PHE A 1 74 ? 11.069 -6.882 -8.388 1.00 97.88 74 PHE A O 1
ATOM 542 N N . PHE A 1 75 ? 9.668 -8.604 -8.012 1.00 98.19 75 PHE A N 1
ATOM 543 C CA . PHE A 1 75 ? 8.793 -7.919 -7.067 1.00 98.19 75 PHE A CA 1
ATOM 544 C C . PHE A 1 75 ? 8.849 -8.623 -5.716 1.00 98.19 75 PHE A C 1
ATOM 546 O O . PHE A 1 75 ? 8.682 -9.840 -5.623 1.00 98.19 75 PHE A O 1
ATOM 553 N N . SER A 1 76 ? 9.089 -7.855 -4.661 1.00 97.81 76 SER A N 1
ATOM 554 C CA . SER A 1 76 ? 9.125 -8.360 -3.297 1.00 97.81 76 SER A CA 1
ATOM 555 C C . SER A 1 76 ? 7.730 -8.331 -2.674 1.00 97.81 76 SER A C 1
ATOM 557 O O . SER A 1 76 ? 7.203 -7.270 -2.341 1.00 97.81 76 SER A O 1
ATOM 559 N N . THR A 1 77 ? 7.143 -9.507 -2.447 1.00 96.19 77 THR A N 1
ATOM 560 C CA . THR A 1 77 ? 5.814 -9.646 -1.823 1.00 96.19 77 THR A CA 1
ATOM 561 C C . THR A 1 77 ? 5.807 -9.354 -0.317 1.00 96.19 77 THR A C 1
ATOM 563 O O . THR A 1 77 ? 4.753 -9.408 0.312 1.00 96.19 77 THR A O 1
ATOM 566 N N . SER A 1 78 ? 6.966 -9.061 0.284 1.00 95.62 78 SER A N 1
ATOM 567 C CA . SER A 1 78 ? 7.077 -8.681 1.697 1.00 95.62 78 SER A CA 1
ATOM 568 C C . SER A 1 78 ? 7.031 -7.169 1.926 1.00 95.62 78 SER A C 1
ATOM 570 O O . SER A 1 78 ? 6.689 -6.742 3.024 1.00 95.62 78 SER A O 1
ATOM 572 N N . ASN A 1 79 ? 7.386 -6.355 0.925 1.00 96.06 79 ASN A N 1
ATOM 573 C CA . ASN A 1 79 ? 7.529 -4.903 1.097 1.00 96.06 79 ASN A CA 1
ATOM 574 C C . ASN A 1 79 ? 7.241 -4.066 -0.163 1.00 96.06 79 ASN A C 1
ATOM 576 O O . ASN A 1 79 ? 7.581 -2.885 -0.198 1.00 96.06 79 ASN A O 1
ATOM 580 N N . GLY A 1 80 ? 6.705 -4.667 -1.226 1.00 96.94 80 GLY A N 1
ATOM 581 C CA . GLY A 1 80 ?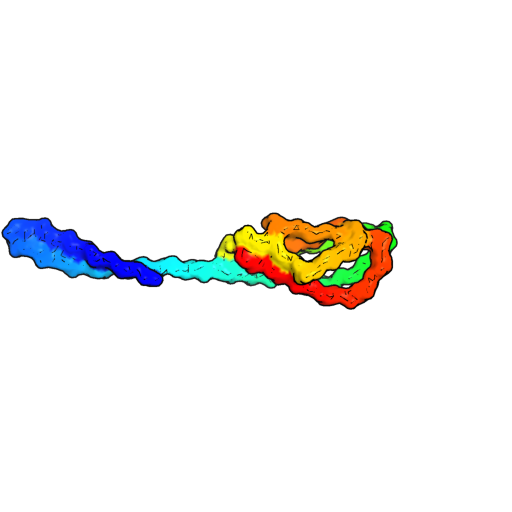 6.324 -3.953 -2.444 1.00 96.94 80 GLY A CA 1
ATOM 582 C C . GLY A 1 80 ? 7.486 -3.427 -3.287 1.00 96.94 80 GLY A C 1
ATOM 583 O O . GLY A 1 80 ? 7.261 -2.647 -4.206 1.00 96.94 80 GLY A O 1
ATOM 584 N N . THR A 1 81 ? 8.733 -3.799 -2.994 1.00 97.75 81 THR A N 1
ATOM 585 C CA . THR A 1 81 ? 9.891 -3.285 -3.739 1.00 97.75 81 THR A CA 1
ATOM 586 C C . THR A 1 81 ? 10.024 -3.972 -5.097 1.00 97.75 81 THR A C 1
ATOM 588 O O . THR A 1 81 ? 10.026 -5.203 -5.163 1.00 97.75 81 THR A O 1
ATOM 591 N N . VAL A 1 82 ? 10.208 -3.188 -6.162 1.00 97.69 82 VAL A N 1
ATOM 592 C CA . VAL A 1 82 ? 10.637 -3.685 -7.481 1.00 97.69 82 VAL A CA 1
ATOM 593 C C . VAL A 1 82 ? 12.153 -3.539 -7.593 1.00 97.69 82 VAL A C 1
ATOM 595 O O . VAL A 1 82 ? 12.701 -2.484 -7.284 1.00 97.69 82 VAL A O 1
ATOM 598 N N . TRP A 1 83 ? 12.858 -4.586 -8.011 1.00 97.94 83 TRP A N 1
ATOM 599 C CA . TRP A 1 83 ? 14.322 -4.584 -8.094 1.00 97.94 83 TRP A CA 1
ATOM 600 C C . TRP A 1 83 ? 14.834 -5.512 -9.200 1.00 97.94 83 TRP A C 1
ATOM 602 O 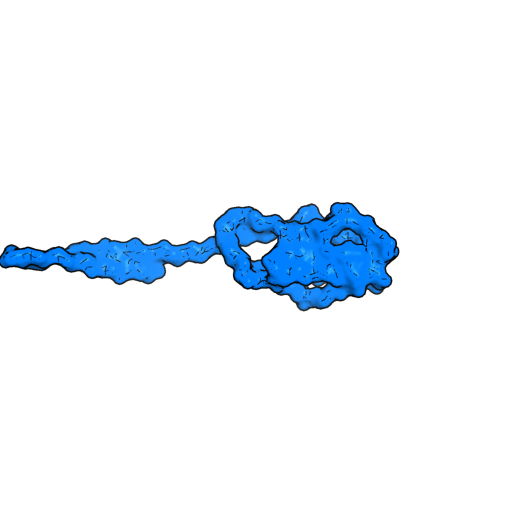O . TRP A 1 83 ? 14.072 -6.295 -9.760 1.00 97.94 83 TRP A O 1
ATOM 612 N N . GLY A 1 84 ? 16.127 -5.421 -9.512 1.00 97.44 84 GLY A N 1
ATOM 613 C CA . GLY A 1 84 ? 16.783 -6.24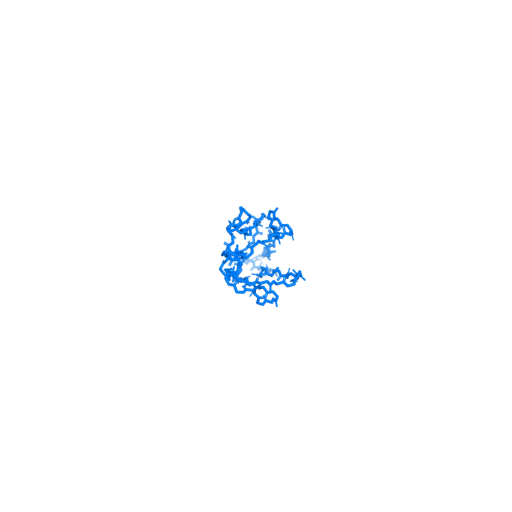5 -10.530 1.00 97.44 84 GLY A CA 1
ATOM 614 C C . GLY A 1 84 ? 17.275 -5.435 -11.728 1.00 97.44 84 GLY A C 1
ATOM 615 O O . GLY A 1 84 ? 17.515 -4.232 -11.620 1.00 97.44 84 GLY A O 1
ATOM 616 N N . MET A 1 85 ? 17.443 -6.114 -12.859 1.00 96.88 85 MET A N 1
ATOM 617 C CA . MET A 1 85 ? 17.929 -5.562 -14.123 1.00 96.88 85 MET A CA 1
ATOM 618 C C . MET A 1 85 ? 17.151 -6.204 -15.271 1.00 96.88 85 MET A C 1
ATOM 620 O O . MET A 1 85 ? 17.001 -7.417 -15.291 1.00 96.88 85 MET A O 1
ATOM 624 N N . ALA A 1 86 ? 16.657 -5.419 -16.228 1.00 97.31 86 ALA A N 1
ATOM 625 C CA . ALA A 1 86 ? 15.914 -5.979 -17.356 1.00 97.31 86 ALA A CA 1
ATOM 626 C C . ALA A 1 86 ? 16.842 -6.800 -18.272 1.00 97.31 86 ALA A C 1
ATOM 628 O O . ALA A 1 86 ? 17.861 -6.291 -18.735 1.00 97.31 86 ALA A O 1
ATOM 629 N N . GLU A 1 87 ? 16.477 -8.049 -18.562 1.00 97.81 87 GLU A N 1
ATOM 630 C CA . GLU A 1 87 ? 17.257 -8.965 -19.415 1.00 97.81 87 GLU A CA 1
ATOM 631 C C . GLU A 1 87 ? 16.644 -9.162 -20.811 1.00 97.81 87 GLU A C 1
ATOM 633 O O . GLU A 1 87 ? 17.276 -9.744 -21.692 1.00 97.81 87 GLU A O 1
ATOM 638 N N . GLU A 1 88 ? 15.438 -8.644 -21.048 1.00 96.81 88 GLU A N 1
ATOM 639 C CA . GLU A 1 88 ? 14.746 -8.751 -22.332 1.00 96.81 88 GLU A CA 1
ATOM 640 C C . GLU A 1 88 ? 14.083 -7.438 -22.754 1.00 96.81 88 GLU A C 1
ATOM 642 O O . GLU A 1 88 ? 13.733 -6.586 -21.933 1.00 96.81 88 GLU A O 1
ATOM 647 N N . VAL A 1 89 ? 13.889 -7.278 -24.065 1.00 95.62 89 VAL A N 1
ATOM 648 C CA . VAL A 1 89 ? 13.103 -6.166 -24.604 1.00 95.62 89 VAL A CA 1
ATOM 649 C C . VAL A 1 89 ? 11.641 -6.393 -24.245 1.00 95.62 89 VAL A C 1
ATOM 651 O O . VAL A 1 89 ? 11.074 -7.438 -24.560 1.00 95.62 89 VAL A O 1
ATOM 654 N N . TRP A 1 90 ? 11.013 -5.387 -23.645 1.00 94.38 90 TRP A N 1
ATOM 655 C CA . TRP A 1 90 ? 9.628 -5.471 -23.202 1.00 94.38 90 TRP A CA 1
ATOM 656 C C . TRP A 1 90 ? 8.798 -4.301 -23.725 1.00 94.38 90 TRP A C 1
ATOM 658 O O . TRP A 1 90 ? 9.288 -3.181 -23.873 1.00 94.38 90 TRP A O 1
ATOM 668 N N . SER A 1 91 ? 7.518 -4.549 -24.004 1.00 93.31 91 SER A N 1
ATOM 669 C CA . SER A 1 91 ? 6.574 -3.482 -24.346 1.00 93.31 91 SER A CA 1
ATOM 670 C C . SER A 1 91 ? 6.248 -2.643 -23.113 1.00 93.31 91 SER A C 1
ATOM 672 O O . SER A 1 91 ? 6.095 -3.200 -22.024 1.00 93.31 91 SER A O 1
ATOM 674 N N . ASN A 1 92 ? 6.031 -1.338 -23.290 1.00 91.25 92 ASN A N 1
ATOM 675 C CA . ASN A 1 92 ? 5.535 -0.488 -22.208 1.00 91.25 92 ASN A CA 1
ATOM 676 C C . ASN A 1 92 ? 4.232 -1.066 -21.617 1.00 91.25 92 ASN A C 1
ATOM 678 O O . ASN A 1 92 ? 3.289 -1.361 -22.356 1.00 91.25 92 ASN A O 1
ATOM 682 N N . ARG A 1 93 ? 4.199 -1.236 -20.293 1.00 92.75 93 ARG A N 1
ATOM 683 C CA . ARG A 1 93 ? 3.064 -1.772 -19.538 1.00 92.75 93 ARG A CA 1
ATOM 684 C C . ARG A 1 93 ? 2.883 -0.999 -18.246 1.00 92.75 93 ARG A C 1
ATOM 686 O O . ARG A 1 93 ? 3.848 -0.681 -17.557 1.00 92.75 93 ARG A O 1
ATOM 693 N N . THR A 1 94 ? 1.626 -0.770 -17.901 1.00 94.56 94 THR A N 1
ATOM 694 C CA . THR A 1 94 ? 1.231 -0.267 -16.589 1.00 94.56 94 THR A CA 1
ATOM 695 C C . THR A 1 94 ? 0.980 -1.452 -15.669 1.00 94.56 94 THR A C 1
ATOM 697 O O . THR A 1 94 ? 0.221 -2.349 -16.026 1.00 94.56 94 THR A O 1
ATOM 700 N N . TYR A 1 95 ? 1.593 -1.431 -14.489 1.00 94.12 95 TYR A N 1
ATOM 701 C CA . TYR A 1 95 ? 1.349 -2.406 -13.432 1.00 94.12 95 TYR A CA 1
ATOM 702 C C . TYR A 1 95 ? 0.587 -1.738 -12.293 1.00 94.12 95 TYR A C 1
ATOM 704 O O . TYR A 1 95 ? 0.797 -0.561 -12.005 1.00 94.12 95 TYR A O 1
ATOM 712 N N . THR A 1 96 ? -0.289 -2.493 -11.635 1.00 95.81 96 THR A N 1
ATOM 713 C CA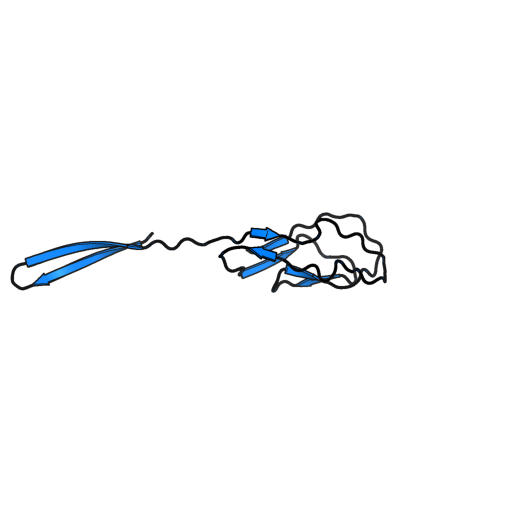 . THR A 1 96 ? -0.922 -2.063 -10.382 1.00 95.81 96 THR A CA 1
ATOM 714 C C . THR A 1 96 ? -0.301 -2.828 -9.224 1.00 95.81 96 THR A C 1
ATOM 716 O O . THR A 1 96 ? -0.149 -4.047 -9.302 1.00 95.81 96 THR A O 1
ATOM 719 N N . VAL A 1 97 ? 0.055 -2.109 -8.160 1.00 95.94 97 VAL A N 1
ATOM 720 C CA . VAL A 1 97 ? 0.494 -2.695 -6.891 1.00 95.94 97 VAL A CA 1
ATOM 721 C C . VAL A 1 97 ? -0.646 -2.577 -5.889 1.00 95.94 97 VAL A C 1
ATOM 723 O O . VAL A 1 97 ? -1.176 -1.485 -5.689 1.00 95.94 97 VAL A O 1
ATOM 726 N N . TRP A 1 98 ? -0.994 -3.685 -5.239 1.00 95.44 98 TRP A N 1
ATOM 727 C CA . TRP A 1 98 ? -1.885 -3.688 -4.081 1.00 95.44 98 TRP A CA 1
ATOM 728 C C . TRP A 1 98 ? -1.088 -3.934 -2.808 1.00 95.44 98 TRP A C 1
ATOM 730 O O . TRP A 1 98 ? -0.276 -4.859 -2.746 1.00 95.44 98 TRP A O 1
ATOM 740 N N . ALA A 1 99 ? -1.365 -3.109 -1.805 1.00 94.31 99 ALA A N 1
ATOM 741 C CA . ALA A 1 99 ? -0.919 -3.257 -0.431 1.00 94.31 99 ALA A CA 1
ATOM 742 C C . ALA A 1 99 ? -2.185 -3.415 0.422 1.00 94.31 99 ALA A C 1
ATOM 744 O O . ALA A 1 99 ? -2.941 -2.450 0.555 1.00 94.31 99 ALA A O 1
ATOM 745 N N . ASN A 1 100 ? -2.462 -4.640 0.884 1.00 89.62 100 ASN A N 1
ATOM 746 C CA . ASN A 1 100 ? -3.684 -4.971 1.637 1.00 89.62 100 ASN A CA 1
ATOM 747 C C . ASN A 1 100 ? -3.427 -5.083 3.129 1.00 89.62 100 ASN A C 1
ATOM 749 O O . ASN A 1 100 ? -2.336 -5.581 3.495 1.00 89.62 100 ASN A O 1
#

pLDDT: mean 94.34, std 3.51, range [81.12, 98.19]

Secondary structure (DSSP, 8-state):
-EEEEEEEEETTEEEEEEEEE-----PPEEE-S-S-----TT---TT-SB--EEESS-----EEESSPPPTTEEE-TTT--EEE---S--------EEE-

Sequence (100 aa):
VTTYTVTATNSGGSTTATVTFSVVDQLPTLSYTAEHLALVVMETSTDLPLQATLVGPGDITSWVLSDPLPQGLFFSTSNGTVWGMAEEVWSNRTYTVWAN